Protein AF-A0A3B9PS08-F1 (afdb_monomer)

Mean predicted aligned error: 2.94 Å

Nearest PDB structures (foldseek):
  6gxn-assembly1_v  TM=4.533E-01  e=2.488E+00  Escherichia coli

Foldseek 3Di:
DLVLLLCLLVVLVVVQCVQPVHFDDADCPPPDPVSVVSLVVNVVLLCCLPVCLVPPLVVVLVVQCPDVVNVVCNVVSVVSNVSSPVSNVVSVVDDPSNVNHNVD

Structure (mmCIF, N/CA/C/O backbone):
data_AF-A0A3B9PS08-F1
#
_entry.id   AF-A0A3B9PS08-F1
#
loop_
_atom_site.group_PDB
_atom_site.id
_atom_site.type_symbol
_atom_site.label_atom_id
_atom_site.label_alt_id
_atom_site.label_comp_id
_atom_site.label_asym_id
_atom_site.label_entity_id
_atom_site.label_seq_id
_atom_site.pdbx_PDB_ins_code
_atom_site.Cartn_x
_atom_site.Cartn_y
_atom_site.Cartn_z
_atom_site.occupancy
_atom_site.B_iso_or_equiv
_atom_site.auth_seq_id
_atom_site.auth_comp_id
_atom_site.auth_asym_id
_atom_site.auth_atom_id
_atom_site.pdbx_PDB_model_num
ATOM 1 N N . PRO A 1 1 ? -9.361 0.442 1.596 1.00 89.62 1 PRO A N 1
ATOM 2 C CA . PRO A 1 1 ? -7.895 0.643 1.454 1.00 89.62 1 PRO A CA 1
ATOM 3 C C . PRO A 1 1 ? -7.248 -0.421 0.559 1.00 89.62 1 PRO A C 1
ATOM 5 O O . PRO A 1 1 ? -6.513 -0.057 -0.347 1.00 89.62 1 PRO A O 1
ATOM 8 N N . GLY A 1 2 ? -7.572 -1.705 0.754 1.00 94.31 2 GLY A N 1
ATOM 9 C CA . GLY A 1 2 ? -6.862 -2.791 0.081 1.00 94.31 2 GLY A CA 1
ATOM 10 C C . GLY A 1 2 ? -6.939 -2.776 -1.446 1.00 94.31 2 GLY A C 1
ATOM 11 O O . GLY A 1 2 ? -5.914 -2.936 -2.092 1.00 94.31 2 GLY A O 1
ATOM 12 N N . LEU A 1 3 ? -8.111 -2.500 -2.033 1.00 96.69 3 LEU A N 1
ATOM 13 C CA . LEU A 1 3 ? -8.234 -2.364 -3.493 1.00 96.69 3 LEU A CA 1
ATOM 14 C C . LEU A 1 3 ? -7.400 -1.203 -4.045 1.00 96.69 3 LEU A C 1
ATOM 16 O O . LEU A 1 3 ? -6.779 -1.353 -5.083 1.00 96.69 3 LEU A O 1
ATOM 20 N N . ILE A 1 4 ? -7.348 -0.067 -3.342 1.00 97.44 4 ILE A N 1
ATOM 21 C CA . ILE A 1 4 ? -6.535 1.086 -3.763 1.00 97.44 4 ILE A CA 1
ATOM 22 C C . ILE A 1 4 ? -5.050 0.710 -3.735 1.00 97.44 4 ILE A C 1
ATOM 24 O O . ILE A 1 4 ? -4.341 0.989 -4.695 1.00 97.44 4 ILE A O 1
ATOM 28 N N . ASN A 1 5 ? -4.603 0.038 -2.669 1.00 98.12 5 ASN A N 1
ATOM 29 C CA . ASN A 1 5 ? -3.229 -0.441 -2.536 1.00 98.12 5 ASN A CA 1
ATOM 30 C C . ASN A 1 5 ? -2.858 -1.421 -3.655 1.00 98.12 5 ASN A C 1
ATOM 32 O O . ASN A 1 5 ? -1.878 -1.205 -4.357 1.00 98.12 5 ASN A O 1
ATOM 36 N N . LEU A 1 6 ? -3.677 -2.454 -3.871 1.00 98.25 6 LEU A N 1
ATOM 37 C CA . LEU A 1 6 ? -3.418 -3.457 -4.902 1.00 98.25 6 LEU A CA 1
ATOM 38 C C . LEU A 1 6 ? -3.437 -2.859 -6.304 1.00 98.25 6 LEU A C 1
ATOM 40 O O . LEU A 1 6 ? -2.525 -3.120 -7.081 1.00 98.25 6 LEU A O 1
ATOM 44 N N . SER A 1 7 ? -4.445 -2.044 -6.619 1.00 98.00 7 SER A N 1
ATOM 45 C CA . SER A 1 7 ? -4.536 -1.400 -7.926 1.00 98.00 7 SER A CA 1
ATOM 46 C C . SER A 1 7 ? -3.318 -0.524 -8.184 1.00 98.00 7 SER A C 1
ATOM 48 O O . SER A 1 7 ? -2.728 -0.663 -9.245 1.00 98.00 7 SER A O 1
ATOM 50 N N . ALA A 1 8 ? -2.906 0.304 -7.217 1.00 97.62 8 ALA A N 1
ATOM 51 C CA . ALA A 1 8 ? -1.720 1.149 -7.349 1.00 97.62 8 ALA A CA 1
ATOM 52 C C . ALA A 1 8 ? -0.422 0.327 -7.471 1.00 97.62 8 ALA A C 1
ATOM 54 O O . ALA A 1 8 ? 0.437 0.644 -8.289 1.00 97.62 8 ALA A O 1
ATOM 55 N N . PHE A 1 9 ? -0.278 -0.745 -6.686 1.00 98.19 9 PHE A N 1
ATOM 56 C CA . PHE A 1 9 ? 0.915 -1.598 -6.690 1.00 98.19 9 PHE A CA 1
ATOM 57 C C . PHE A 1 9 ? 1.093 -2.324 -8.022 1.00 98.19 9 PHE A C 1
ATOM 59 O O . PHE A 1 9 ? 2.140 -2.242 -8.660 1.00 98.19 9 PHE A O 1
ATOM 66 N N . TYR A 1 10 ? 0.043 -3.010 -8.474 1.00 98.12 10 TYR A N 1
ATOM 67 C CA . TYR A 1 10 ? 0.090 -3.771 -9.717 1.00 98.12 10 TYR A CA 1
ATOM 68 C C . TYR A 1 10 ? 0.055 -2.864 -10.953 1.00 98.12 10 TYR A C 1
ATOM 70 O O . TYR A 1 10 ? 0.648 -3.221 -11.970 1.00 98.12 10 TYR A O 1
ATOM 78 N N . SER A 1 11 ? -0.557 -1.672 -10.881 1.00 98.06 11 SER A N 1
ATOM 79 C CA . SER A 1 11 ? -0.426 -0.682 -11.955 1.00 98.06 11 SER A CA 1
ATOM 80 C C . SER A 1 11 ? 0.995 -0.147 -12.068 1.00 98.06 11 SER A C 1
ATOM 82 O O . SER A 1 11 ? 1.450 0.076 -13.187 1.00 98.06 11 SER A O 1
ATOM 84 N N . LEU A 1 12 ? 1.708 0.041 -10.951 1.00 97.94 12 LEU A N 1
ATOM 85 C CA . LEU A 1 12 ? 3.117 0.429 -10.973 1.00 97.94 12 LEU A CA 1
ATOM 86 C C . LEU A 1 12 ? 3.980 -0.676 -11.586 1.00 97.94 12 LEU A C 1
ATOM 88 O O . LEU A 1 12 ? 4.760 -0.385 -12.488 1.00 97.94 12 LEU A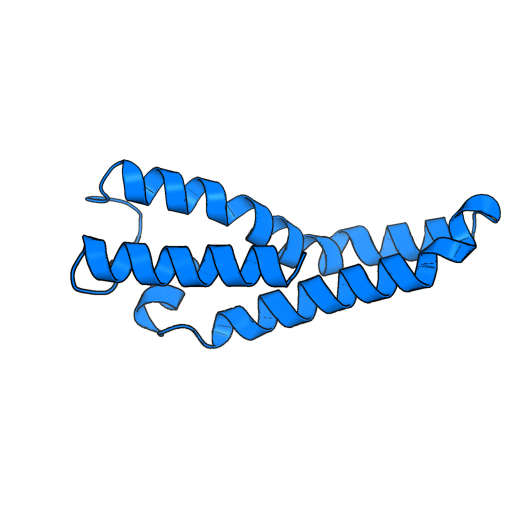 O 1
ATOM 92 N N . ALA A 1 13 ? 3.794 -1.930 -11.161 1.00 97.19 13 ALA A N 1
ATOM 93 C CA . ALA A 1 13 ? 4.506 -3.075 -11.732 1.00 97.19 13 ALA A CA 1
ATOM 94 C C . ALA A 1 13 ? 4.313 -3.159 -13.256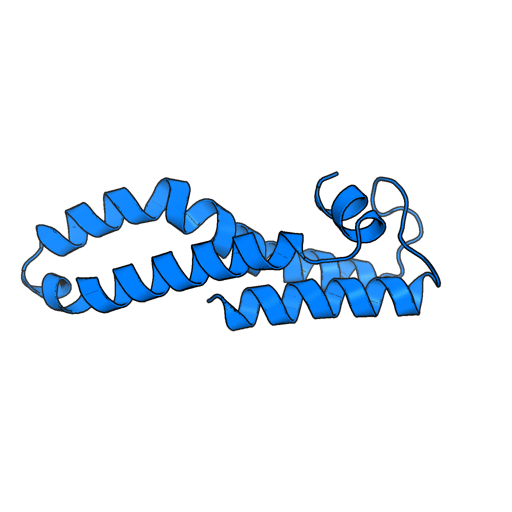 1.00 97.19 13 ALA A C 1
ATOM 96 O O . ALA A 1 13 ? 5.274 -3.320 -14.006 1.00 97.19 13 ALA A O 1
ATOM 97 N N . LEU A 1 14 ? 3.072 -2.983 -13.724 1.00 97.81 14 LEU A N 1
ATOM 98 C CA . LEU A 1 14 ? 2.763 -2.967 -15.150 1.00 97.81 14 LEU A CA 1
ATOM 99 C C . LEU A 1 14 ? 3.408 -1.774 -15.868 1.00 97.81 14 LEU A C 1
ATOM 101 O O . LEU A 1 14 ? 4.025 -1.954 -16.913 1.00 97.81 14 LEU A O 1
ATOM 105 N N . HIS A 1 15 ? 3.274 -0.564 -15.320 1.00 97.56 15 HIS A N 1
ATOM 106 C CA . HIS A 1 15 ? 3.854 0.646 -15.907 1.00 97.56 15 HIS A CA 1
ATOM 107 C C . HIS A 1 15 ? 5.373 0.517 -16.044 1.00 97.56 15 HIS A C 1
ATOM 109 O O . HIS A 1 15 ? 5.919 0.814 -17.099 1.00 97.56 15 HIS A O 1
ATOM 115 N N . MET A 1 16 ? 6.032 -0.004 -15.014 1.00 96.31 16 MET A N 1
ATOM 116 C CA . MET A 1 16 ? 7.466 -0.246 -14.988 1.00 96.31 16 MET A CA 1
ATOM 117 C C . MET A 1 16 ? 7.908 -1.239 -16.062 1.00 96.31 16 MET A C 1
ATOM 119 O O . MET A 1 16 ? 8.794 -0.919 -16.850 1.00 96.31 16 MET A O 1
ATOM 123 N N . TYR A 1 17 ? 7.248 -2.397 -16.146 1.00 95.75 17 TYR A N 1
ATOM 124 C CA . TYR A 1 17 ? 7.563 -3.408 -17.155 1.00 95.75 17 TYR A CA 1
ATOM 125 C C . TYR A 1 17 ? 7.399 -2.864 -18.581 1.00 95.75 17 TYR A C 1
ATOM 127 O O . TYR A 1 17 ? 8.245 -3.091 -19.441 1.00 95.75 17 TYR A O 1
ATOM 135 N N . LEU A 1 18 ? 6.337 -2.090 -18.830 1.00 96.31 18 LEU A N 1
ATOM 136 C CA . LEU A 1 18 ? 6.091 -1.475 -20.136 1.00 96.31 18 LEU A CA 1
ATOM 137 C C . LEU A 1 18 ? 7.077 -0.347 -20.465 1.00 96.31 18 LEU A C 1
ATOM 139 O O . LEU A 1 18 ? 7.396 -0.148 -21.635 1.00 96.31 18 LEU A O 1
ATOM 143 N N . SER A 1 19 ? 7.544 0.404 -19.465 1.00 95.25 19 SER A N 1
ATOM 144 C CA . SER A 1 19 ? 8.489 1.507 -19.664 1.00 95.25 19 SER A CA 1
ATOM 145 C C . SER A 1 19 ? 9.935 1.045 -19.830 1.00 95.25 19 SER A C 1
ATOM 147 O O . SER A 1 19 ? 10.678 1.679 -20.574 1.00 95.25 19 SER A O 1
ATOM 149 N N . LEU A 1 20 ? 10.342 -0.022 -19.140 1.00 94.00 20 LEU A N 1
ATOM 150 C CA . LEU A 1 20 ? 11.734 -0.480 -19.100 1.00 94.00 20 LEU A CA 1
ATOM 151 C C . LEU A 1 20 ? 11.985 -1.720 -19.9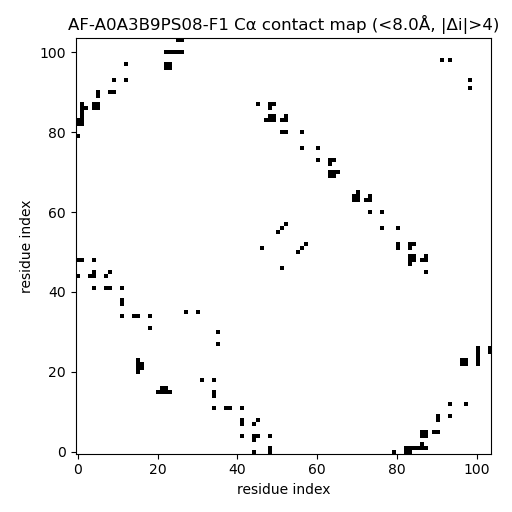71 1.00 94.00 20 LEU A C 1
ATOM 153 O O . LEU A 1 20 ? 13.128 -2.002 -20.318 1.00 94.00 20 LEU A O 1
ATOM 157 N N . GLY A 1 21 ? 10.933 -2.460 -20.334 1.00 93.81 21 GLY A N 1
ATOM 158 C CA . GLY A 1 21 ? 11.022 -3.720 -21.078 1.00 93.81 21 GLY A CA 1
ATOM 159 C C . GLY A 1 21 ? 11.437 -4.930 -20.230 1.00 93.81 21 GLY A C 1
ATOM 160 O O . GLY A 1 21 ? 11.337 -6.058 -20.708 1.00 93.81 21 GLY A O 1
ATOM 161 N N . ASP A 1 22 ? 11.867 -4.706 -18.987 1.00 92.75 22 ASP A N 1
ATOM 162 C CA . ASP A 1 22 ? 12.194 -5.723 -17.984 1.00 92.75 22 ASP A CA 1
ATOM 163 C C . ASP A 1 22 ? 12.059 -5.126 -16.564 1.00 92.75 22 ASP A C 1
ATOM 165 O O . ASP A 1 22 ? 11.663 -3.968 -16.396 1.00 92.75 22 ASP A O 1
ATOM 169 N N . TRP A 1 23 ? 12.365 -5.906 -15.528 1.00 93.56 23 TRP A N 1
ATOM 170 C CA . TRP A 1 23 ? 12.419 -5.430 -14.145 1.00 93.56 23 TRP A CA 1
ATOM 171 C C . TRP A 1 23 ? 13.686 -4.601 -13.885 1.00 93.56 23 TRP A C 1
ATOM 173 O O . TRP A 1 23 ? 14.764 -4.977 -14.350 1.00 93.56 23 TRP A O 1
ATOM 183 N N . PRO A 1 24 ? 13.592 -3.484 -13.143 1.00 90.94 24 PRO A N 1
ATOM 184 C CA . PRO A 1 24 ? 14.750 -2.641 -12.865 1.00 90.94 24 PRO A CA 1
ATOM 185 C C . PRO A 1 24 ? 15.742 -3.317 -11.909 1.00 90.94 24 PRO A C 1
ATOM 187 O O . PRO A 1 24 ? 15.404 -4.246 -11.173 1.00 90.94 24 PRO A O 1
ATOM 190 N N . GLY A 1 25 ? 16.975 -2.802 -11.908 1.00 90.00 25 GLY A N 1
ATOM 191 C CA . GLY A 1 25 ? 17.936 -3.034 -10.828 1.00 90.00 25 GLY A CA 1
ATOM 192 C C . GLY A 1 25 ? 17.600 -2.208 -9.581 1.00 90.00 25 GLY A C 1
ATOM 193 O O . GLY A 1 25 ? 16.477 -1.757 -9.425 1.00 90.00 25 GLY A O 1
ATOM 194 N N . ILE A 1 26 ? 18.588 -1.993 -8.715 1.00 90.06 26 ILE A N 1
ATOM 195 C CA . ILE A 1 26 ? 18.493 -1.182 -7.485 1.00 90.06 26 ILE A CA 1
ATOM 196 C C . ILE A 1 26 ? 18.309 0.312 -7.816 1.00 90.06 26 ILE A C 1
ATOM 198 O O . ILE A 1 26 ? 18.907 0.821 -8.767 1.00 90.06 26 ILE A O 1
ATOM 202 N N . GLY A 1 27 ? 17.521 1.021 -7.005 1.00 91.75 27 GLY A N 1
ATOM 203 C CA . GLY A 1 27 ? 17.294 2.463 -7.112 1.00 91.75 27 GLY A CA 1
ATOM 204 C C . GLY A 1 27 ? 16.352 2.905 -8.241 1.00 91.75 27 GLY A C 1
ATOM 205 O O . GLY A 1 27 ? 15.584 2.129 -8.800 1.00 91.75 27 GLY A O 1
ATOM 206 N N . THR A 1 28 ? 16.366 4.202 -8.565 1.00 93.81 28 THR A N 1
ATOM 207 C CA . THR A 1 28 ? 15.466 4.814 -9.571 1.00 93.81 28 THR A CA 1
ATOM 208 C C . THR A 1 28 ? 16.218 5.472 -10.730 1.00 93.81 28 THR A C 1
ATOM 210 O O . THR A 1 28 ? 15.665 6.316 -11.439 1.00 93.81 28 THR A O 1
ATOM 213 N N . GLU A 1 29 ? 17.498 5.142 -10.912 1.00 90.19 29 GLU A N 1
ATOM 214 C CA . GLU A 1 29 ? 18.306 5.682 -12.006 1.00 90.19 29 GLU A CA 1
ATOM 215 C C . GLU A 1 29 ? 17.763 5.219 -13.367 1.00 90.19 29 GLU A C 1
ATOM 217 O O . GLU A 1 29 ? 17.457 4.047 -13.575 1.00 90.19 29 GLU A O 1
ATOM 222 N N . GLY A 1 30 ? 17.618 6.158 -14.307 1.00 88.00 30 GLY A N 1
ATOM 223 C CA . GLY A 1 30 ? 17.090 5.876 -15.646 1.00 88.00 30 GLY A CA 1
ATOM 224 C C . GLY A 1 30 ? 15.564 5.766 -15.732 1.00 88.00 30 GLY A C 1
ATOM 225 O O . GLY A 1 30 ? 15.044 5.527 -16.822 1.00 88.00 30 GLY A O 1
ATOM 226 N N . PHE A 1 31 ? 14.829 5.971 -14.632 1.00 94.75 31 PHE A N 1
ATOM 227 C CA . PHE A 1 31 ? 13.368 6.002 -14.684 1.00 94.75 31 PHE A CA 1
ATOM 228 C C . PHE A 1 31 ? 12.889 7.235 -15.456 1.00 94.75 31 PHE A C 1
ATOM 230 O O . PHE A 1 31 ? 13.316 8.349 -15.151 1.00 94.75 31 PHE A O 1
ATOM 237 N N . PRO A 1 32 ? 11.953 7.075 -16.406 1.00 95.19 32 PRO A N 1
ATOM 238 C CA . PRO A 1 32 ? 11.230 8.211 -16.957 1.00 95.19 32 PRO A CA 1
ATOM 239 C C . PRO A 1 32 ? 10.477 8.965 -15.853 1.00 95.19 32 PRO A C 1
ATOM 241 O O . PRO A 1 32 ? 9.936 8.342 -14.935 1.00 95.19 32 PRO A O 1
ATOM 244 N N . ASP A 1 33 ? 10.353 10.287 -15.978 1.00 96.19 33 ASP A N 1
ATOM 245 C CA . ASP A 1 33 ? 9.686 11.132 -14.974 1.00 96.19 33 ASP A CA 1
ATOM 246 C C . ASP A 1 33 ? 8.273 10.637 -14.620 1.00 96.19 33 ASP A C 1
ATOM 248 O O . ASP A 1 33 ? 7.874 10.624 -13.455 1.00 96.19 33 ASP A O 1
ATOM 252 N N . SER A 1 34 ? 7.510 10.164 -15.613 1.00 96.06 34 SER A N 1
ATOM 253 C CA . SER A 1 34 ? 6.168 9.611 -15.397 1.00 96.06 34 SER A CA 1
ATOM 254 C C . SER A 1 34 ? 6.176 8.356 -14.523 1.00 96.06 34 SER A C 1
ATOM 256 O O . SER A 1 34 ? 5.264 8.158 -13.717 1.00 96.06 34 SER A O 1
ATOM 258 N N . LEU A 1 35 ? 7.189 7.500 -14.675 1.00 96.25 35 LEU A N 1
ATOM 259 C CA . LEU A 1 35 ? 7.357 6.296 -13.869 1.00 96.25 35 LEU A CA 1
ATOM 260 C C . LEU A 1 35 ? 7.742 6.663 -12.437 1.00 96.25 35 LEU A C 1
ATOM 262 O O . LEU A 1 35 ? 7.164 6.118 -11.499 1.00 96.25 35 LEU A O 1
ATOM 266 N N . TYR A 1 36 ? 8.637 7.640 -12.273 1.00 96.19 36 TYR A N 1
ATOM 267 C CA . TYR A 1 36 ? 9.028 8.146 -10.961 1.00 96.19 36 TYR A CA 1
ATOM 268 C C . TYR A 1 36 ? 7.842 8.757 -10.198 1.00 96.19 36 TYR A C 1
ATOM 270 O O . TYR A 1 36 ? 7.634 8.462 -9.021 1.00 96.19 36 TYR A O 1
ATOM 278 N N . VAL A 1 37 ? 6.997 9.543 -10.874 1.00 97.25 37 VAL A N 1
ATOM 279 C CA . VAL A 1 37 ? 5.771 10.093 -10.273 1.00 97.25 37 VAL A CA 1
ATOM 280 C C . VAL A 1 37 ? 4.795 8.982 -9.877 1.00 97.25 37 VAL A C 1
ATOM 282 O O . VAL A 1 37 ? 4.239 9.025 -8.781 1.00 97.25 37 VAL A O 1
ATOM 285 N N . HIS A 1 38 ? 4.591 7.970 -10.726 1.00 97.19 38 HIS A N 1
ATOM 286 C CA . HIS A 1 38 ? 3.722 6.836 -10.389 1.00 97.19 38 HIS A CA 1
ATOM 287 C C . HIS A 1 38 ? 4.260 6.073 -9.169 1.00 97.19 38 HIS A C 1
ATOM 289 O O . HIS A 1 38 ? 3.488 5.778 -8.258 1.00 97.19 38 HIS A O 1
ATOM 295 N N . TYR A 1 39 ? 5.571 5.825 -9.107 1.00 95.88 39 TYR A N 1
ATOM 296 C CA . TYR A 1 39 ? 6.218 5.237 -7.936 1.00 95.88 39 TYR A CA 1
ATOM 297 C C . TYR A 1 39 ? 5.916 6.046 -6.669 1.00 95.88 39 TYR A C 1
ATOM 299 O O . TYR A 1 39 ? 5.325 5.505 -5.737 1.00 95.88 39 TYR A O 1
ATOM 307 N N . ALA A 1 40 ? 6.198 7.352 -6.676 1.00 95.56 40 ALA A N 1
ATOM 308 C CA . ALA A 1 40 ? 5.965 8.223 -5.525 1.00 95.56 40 ALA A CA 1
ATOM 309 C C . ALA A 1 40 ? 4.493 8.238 -5.065 1.00 95.56 40 ALA A C 1
ATOM 311 O O . ALA A 1 40 ? 4.206 8.255 -3.867 1.00 95.56 40 ALA A O 1
ATOM 312 N N . LEU A 1 41 ? 3.542 8.208 -6.004 1.00 95.62 41 LEU A N 1
ATOM 313 C CA . LEU A 1 41 ? 2.111 8.149 -5.689 1.00 95.62 41 LEU A CA 1
ATOM 314 C C . LEU A 1 41 ? 1.700 6.804 -5.080 1.00 95.62 41 LEU A C 1
ATOM 316 O O . LEU A 1 41 ? 0.855 6.772 -4.185 1.00 95.62 41 LEU A O 1
ATOM 320 N N . MET A 1 42 ? 2.288 5.707 -5.556 1.00 95.94 42 MET A N 1
ATOM 321 C CA . MET A 1 42 ? 2.018 4.349 -5.088 1.00 95.94 42 MET A CA 1
ATOM 322 C C . MET A 1 42 ? 2.562 4.104 -3.670 1.00 95.94 42 MET A C 1
ATOM 324 O O . MET A 1 42 ? 1.936 3.383 -2.889 1.00 95.94 42 MET A O 1
ATOM 328 N N . THR A 1 43 ? 3.656 4.766 -3.279 1.00 94.75 43 THR A N 1
ATOM 329 C CA . THR A 1 43 ? 4.262 4.612 -1.947 1.00 94.75 43 THR A CA 1
ATOM 330 C C . THR A 1 43 ? 3.281 4.930 -0.812 1.00 94.75 43 THR A C 1
ATOM 332 O O . THR A 1 43 ? 3.260 4.231 0.201 1.00 94.75 43 THR A O 1
ATOM 335 N N . TYR A 1 44 ? 2.413 5.938 -0.968 1.00 94.81 44 TYR A N 1
ATOM 336 C CA . TYR A 1 44 ? 1.450 6.332 0.070 1.00 94.81 44 TYR A CA 1
ATOM 337 C C . TYR A 1 44 ? 0.433 5.236 0.441 1.00 94.81 44 TYR A C 1
ATOM 339 O O . TYR A 1 44 ? 0.346 4.884 1.623 1.00 94.81 44 TYR A O 1
ATOM 347 N N . PRO A 1 45 ? -0.365 4.680 -0.497 1.00 96.38 45 PRO A N 1
ATOM 348 C CA . PRO A 1 45 ? -1.321 3.629 -0.165 1.00 96.38 45 PRO A CA 1
ATOM 349 C C . PRO A 1 45 ? -0.645 2.352 0.348 1.00 96.38 45 PRO A C 1
ATOM 351 O O . PRO A 1 45 ? -1.225 1.698 1.225 1.00 96.38 45 PRO A O 1
ATOM 354 N N . PHE A 1 46 ? 0.568 2.028 -0.118 1.00 96.62 46 PHE A N 1
ATOM 355 C CA . PHE A 1 46 ? 1.343 0.917 0.437 1.00 96.62 46 PHE A CA 1
ATOM 356 C C . PHE A 1 46 ? 1.726 1.170 1.886 1.00 96.62 46 PHE A 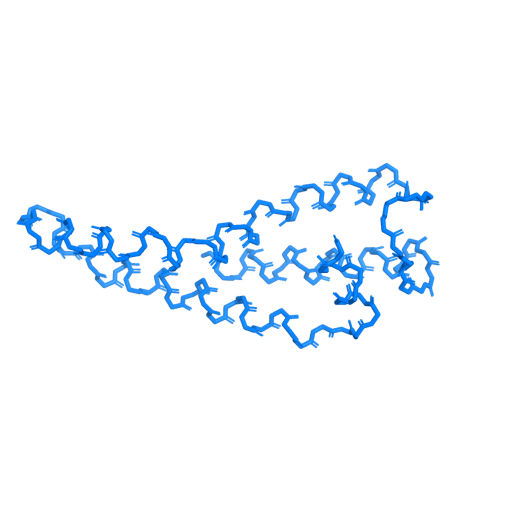C 1
ATOM 358 O O . PHE A 1 46 ? 1.404 0.367 2.756 1.00 96.62 46 PHE A O 1
ATOM 365 N N . PHE A 1 47 ? 2.345 2.320 2.158 1.00 95.81 47 PHE A N 1
ATOM 366 C CA . PHE A 1 47 ? 2.792 2.696 3.492 1.00 95.81 47 PHE A CA 1
ATOM 367 C C . PHE A 1 47 ? 1.633 2.676 4.492 1.00 95.81 47 PHE A C 1
ATOM 369 O O . PHE A 1 47 ? 1.745 2.089 5.566 1.00 95.81 47 PHE A O 1
ATOM 376 N N . ILE A 1 48 ? 0.481 3.242 4.119 1.00 95.38 48 ILE A N 1
ATOM 377 C CA . ILE A 1 48 ? -0.727 3.190 4.948 1.00 95.38 48 ILE A CA 1
ATOM 378 C C . ILE A 1 48 ? -1.139 1.736 5.195 1.00 95.38 48 ILE A C 1
ATOM 380 O O . ILE A 1 48 ? -1.379 1.361 6.338 1.00 95.38 48 ILE A O 1
ATOM 384 N N . SER A 1 49 ? -1.205 0.904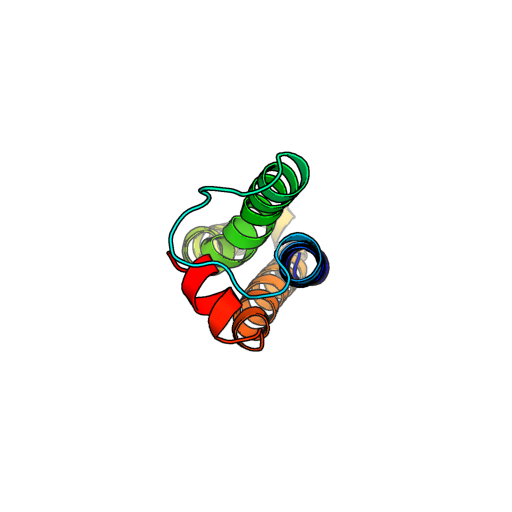 4.155 1.00 96.94 49 SER A N 1
ATOM 385 C CA . SER A 1 49 ? -1.651 -0.491 4.284 1.00 96.94 49 SER A CA 1
ATOM 386 C C . SER A 1 49 ? -0.671 -1.367 5.075 1.00 96.94 49 SER A C 1
ATOM 388 O O . SER A 1 49 ? -1.098 -2.311 5.738 1.00 96.94 49 SER A O 1
ATOM 390 N N . PHE A 1 50 ? 0.621 -1.041 5.051 1.00 96.62 50 PHE A N 1
ATOM 391 C CA . PHE A 1 50 ? 1.671 -1.751 5.776 1.00 96.62 50 PHE A CA 1
ATOM 392 C C . PHE A 1 50 ? 1.755 -1.319 7.248 1.00 96.62 50 PHE A C 1
ATOM 394 O O . 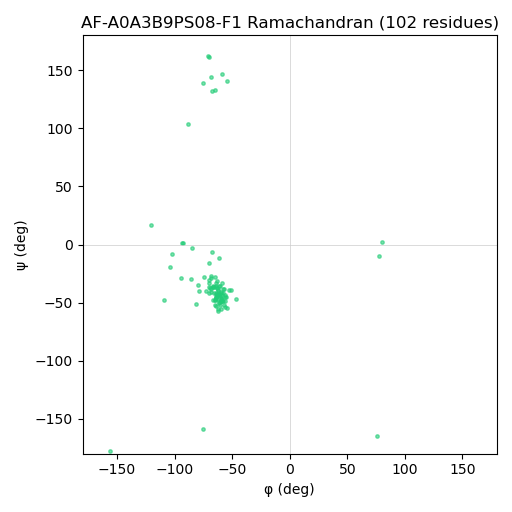PHE A 1 50 ? 1.701 -2.156 8.145 1.00 96.62 50 PHE A O 1
ATOM 401 N N . PHE A 1 51 ? 1.831 -0.013 7.524 1.00 96.75 51 PHE A N 1
ATOM 402 C CA . PHE A 1 51 ? 2.079 0.500 8.876 1.00 96.75 51 PHE A CA 1
ATOM 403 C C . PHE A 1 51 ? 0.821 0.655 9.730 1.00 96.75 51 PHE A C 1
ATOM 405 O O . PHE A 1 51 ? 0.897 0.515 10.953 1.00 96.75 51 PHE A O 1
ATOM 412 N N . PHE A 1 52 ? -0.346 0.921 9.130 1.00 96.44 52 PHE A N 1
ATOM 413 C CA . PHE A 1 52 ? -1.583 1.094 9.896 1.00 96.44 52 PHE A CA 1
ATOM 414 C C . PHE A 1 52 ? -1.909 -0.120 10.787 1.00 96.44 52 PHE A C 1
ATOM 416 O O . PHE A 1 52 ? -2.147 0.092 11.979 1.00 96.44 52 PHE A O 1
ATOM 423 N N . PRO A 1 53 ? -1.876 -1.377 10.291 1.00 95.62 53 PRO A N 1
ATOM 424 C CA . PRO A 1 53 ? -2.132 -2.553 11.125 1.00 95.62 53 PRO A CA 1
ATOM 425 C C . PRO A 1 53 ? -1.10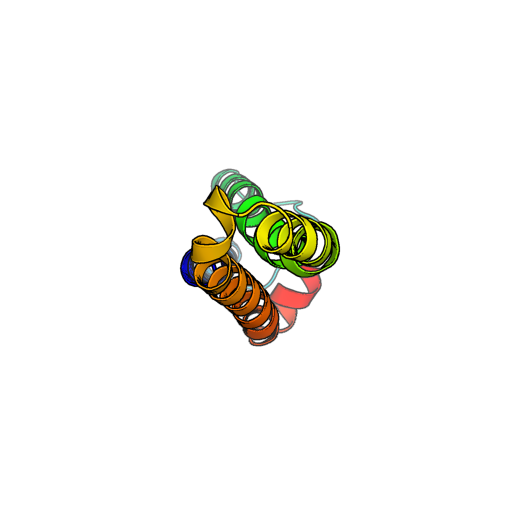0 -2.758 12.240 1.00 95.62 53 PRO A C 1
ATOM 427 O O . PRO A 1 53 ? -1.457 -3.240 13.310 1.00 95.62 53 PRO A O 1
ATOM 430 N N . LEU A 1 54 ? 0.162 -2.390 11.996 1.00 95.00 54 LEU A N 1
ATOM 431 C CA . LEU A 1 54 ? 1.273 -2.637 12.919 1.00 95.00 54 LEU A CA 1
ATOM 432 C C . LEU A 1 54 ? 1.315 -1.633 14.074 1.00 95.00 54 LEU A C 1
ATOM 434 O O . LEU A 1 54 ? 1.602 -2.009 15.207 1.00 95.00 54 LEU A O 1
ATOM 438 N N . ILE A 1 55 ? 1.041 -0.359 13.788 1.00 96.00 55 ILE A N 1
ATOM 439 C CA . ILE A 1 55 ? 1.261 0.735 14.742 1.00 96.00 55 ILE A CA 1
ATOM 440 C C . ILE A 1 55 ? -0.061 1.303 15.254 1.00 96.00 55 ILE A C 1
ATOM 442 O O . ILE A 1 55 ? -0.231 1.497 16.455 1.00 96.00 55 ILE A O 1
ATOM 446 N N . LEU A 1 56 ? -1.003 1.597 14.354 1.00 95.19 56 LEU A N 1
ATOM 447 C CA . LEU A 1 56 ? -2.186 2.397 14.686 1.00 95.19 56 LEU A CA 1
ATOM 448 C C . LEU A 1 56 ? -3.407 1.558 15.054 1.00 95.19 56 LEU A C 1
ATOM 450 O O . LEU A 1 56 ? -4.235 2.012 15.843 1.00 95.19 56 LEU A O 1
ATOM 454 N N . PHE A 1 57 ? -3.527 0.341 14.523 1.00 96.00 57 PHE A N 1
ATOM 455 C CA . PHE A 1 57 ? -4.714 -0.487 14.724 1.00 96.00 57 PHE A CA 1
ATOM 456 C C . PHE A 1 57 ? -4.983 -0.788 16.203 1.00 96.00 57 PHE A C 1
ATOM 458 O O . PHE A 1 57 ? -6.095 -0.561 16.669 1.00 96.00 57 PHE A O 1
ATOM 465 N N . GLY A 1 58 ? -3.973 -1.231 16.958 1.00 96.38 58 GLY A N 1
ATOM 466 C CA . GLY A 1 58 ? -4.110 -1.541 18.387 1.00 96.38 58 GLY A CA 1
ATOM 467 C C . GLY A 1 58 ? -4.560 -0.340 19.235 1.00 96.38 58 GLY A C 1
ATOM 468 O O . GLY A 1 58 ? -5.595 -0.429 19.902 1.00 96.38 58 GLY A O 1
ATOM 469 N N . PRO A 1 59 ? -3.847 0.804 19.187 1.00 97.25 59 PRO A N 1
ATOM 470 C CA . PRO A 1 59 ? -4.258 2.020 19.887 1.00 97.25 59 PRO A CA 1
ATOM 471 C C . PRO A 1 59 ? -5.666 2.495 19.510 1.00 97.25 59 PRO A C 1
ATOM 473 O O . PRO A 1 59 ? -6.458 2.827 20.393 1.00 97.25 59 PRO A O 1
ATOM 476 N N . LEU A 1 60 ? -6.012 2.483 18.216 1.00 97.06 60 LEU A N 1
ATOM 477 C CA . LEU A 1 60 ? -7.347 2.872 17.755 1.00 97.06 60 LEU A CA 1
ATOM 478 C C . LEU A 1 60 ? -8.425 1.899 18.229 1.00 97.06 60 LEU A C 1
ATOM 480 O O . LEU A 1 60 ? -9.512 2.337 18.597 1.00 97.06 60 LEU A O 1
ATOM 484 N N . TRP A 1 61 ? -8.128 0.601 18.278 1.00 97.00 61 TRP A N 1
ATOM 485 C CA . TRP A 1 61 ? -9.054 -0.406 18.784 1.00 97.00 61 TRP A CA 1
ATOM 486 C C . TRP A 1 61 ? -9.408 -0.151 20.248 1.00 97.00 61 TRP A C 1
ATOM 488 O O . TRP A 1 61 ? -10.586 -0.093 20.604 1.00 97.00 61 TRP A O 1
ATOM 498 N N . ILE A 1 62 ? -8.391 0.070 21.089 1.00 97.44 62 ILE A N 1
ATOM 499 C CA . ILE A 1 62 ? -8.567 0.396 22.510 1.00 97.44 62 ILE A CA 1
ATOM 500 C C . ILE A 1 62 ? -9.382 1.684 22.654 1.00 97.44 62 ILE A C 1
ATOM 502 O O . ILE A 1 62 ? -10.370 1.714 23.389 1.00 97.44 62 ILE A O 1
ATOM 506 N N . LEU A 1 63 ? -9.019 2.732 21.913 1.00 97.44 63 LEU A N 1
ATOM 507 C CA . LEU A 1 63 ? -9.715 4.016 21.940 1.00 97.44 63 LEU A CA 1
ATOM 508 C C . LEU A 1 63 ? -11.201 3.871 21.571 1.00 97.44 63 LEU A C 1
ATOM 510 O O . LEU A 1 63 ? -12.073 4.365 22.290 1.00 97.44 63 LEU A O 1
ATOM 514 N N . PHE A 1 64 ? -11.498 3.163 20.478 1.00 97.12 64 PHE A N 1
ATOM 515 C CA . PHE A 1 64 ? -12.863 2.963 19.989 1.00 97.12 64 PHE A CA 1
ATOM 516 C C . PHE A 1 64 ? -13.688 2.109 20.949 1.00 97.12 64 PHE A C 1
ATOM 518 O O . PHE A 1 64 ? -14.875 2.363 21.155 1.00 97.12 64 PHE A O 1
ATOM 525 N N . TYR A 1 65 ? -13.060 1.121 21.582 1.00 96.38 65 TYR A N 1
ATOM 526 C CA . TYR A 1 65 ? -13.706 0.296 22.589 1.00 96.38 65 TYR A CA 1
ATOM 527 C C . TYR A 1 65 ? -14.088 1.101 23.842 1.00 96.38 65 T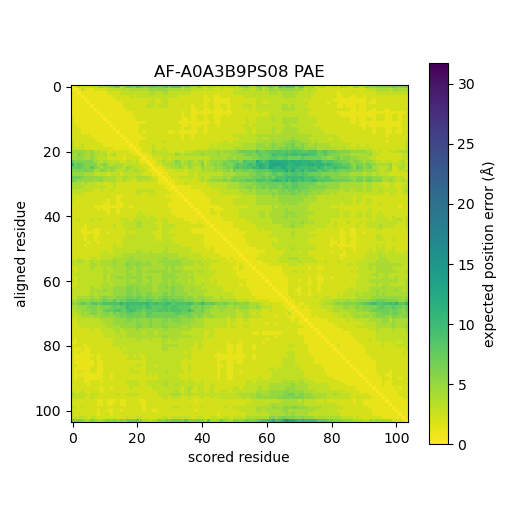YR A C 1
ATOM 529 O O . TYR A 1 65 ? -15.198 0.944 24.366 1.00 96.38 65 TYR A O 1
ATOM 537 N N . LEU A 1 66 ? -13.209 1.995 24.307 1.00 97.62 66 LEU A N 1
ATOM 538 C CA . LEU A 1 66 ? -13.422 2.800 25.514 1.00 97.62 66 LEU A CA 1
ATOM 539 C C . LEU A 1 66 ? -14.463 3.914 25.318 1.00 97.62 66 LEU A C 1
ATOM 541 O O . LEU A 1 66 ? -15.292 4.148 26.201 1.00 97.62 66 LEU A O 1
ATOM 545 N N . ILE A 1 67 ? -14.467 4.583 24.164 1.00 96.75 67 ILE A N 1
ATOM 546 C CA . ILE A 1 67 ? -15.331 5.741 23.907 1.00 96.75 67 ILE A CA 1
ATOM 547 C C . ILE A 1 67 ? -16.685 5.281 23.336 1.00 96.75 67 ILE A C 1
ATOM 549 O O . ILE A 1 67 ? -16.815 4.965 22.153 1.00 96.75 67 ILE A O 1
ATOM 553 N N . ARG A 1 68 ? -17.733 5.286 24.178 1.00 94.38 68 ARG A N 1
ATOM 554 C CA . ARG A 1 68 ? -19.099 4.834 23.818 1.00 94.38 68 ARG A CA 1
ATOM 555 C C . ARG A 1 68 ? -19.625 5.384 22.476 1.00 94.38 68 ARG A C 1
ATOM 557 O O . ARG A 1 68 ? -20.125 4.566 21.707 1.00 94.38 68 ARG A O 1
ATOM 564 N N . PRO A 1 69 ? -19.517 6.693 22.158 1.00 96.25 69 PRO A N 1
ATOM 565 C CA . PRO A 1 69 ? -20.009 7.235 20.886 1.00 96.25 69 PRO A CA 1
ATOM 566 C C . PRO A 1 69 ? -19.399 6.615 19.622 1.00 96.25 69 PRO A C 1
ATOM 568 O O . PRO A 1 69 ? -20.081 6.514 18.606 1.00 96.25 69 PRO A O 1
ATOM 571 N N . ILE A 1 70 ? -18.129 6.203 19.668 1.00 96.25 70 ILE A N 1
ATOM 572 C CA . ILE A 1 70 ? -17.405 5.687 18.494 1.00 96.25 70 ILE A CA 1
ATOM 573 C C . ILE A 1 70 ? -17.296 4.158 18.484 1.00 96.25 70 ILE A C 1
ATOM 575 O O . ILE A 1 70 ? -16.923 3.577 17.469 1.00 96.25 70 ILE A O 1
ATOM 579 N N . ARG A 1 71 ? -17.695 3.484 19.567 1.00 94.81 71 ARG A N 1
ATOM 580 C CA . ARG A 1 71 ? -17.729 2.019 19.655 1.00 94.81 71 ARG A CA 1
ATOM 581 C C . ARG A 1 71 ? -18.462 1.328 18.491 1.00 94.81 71 ARG A C 1
ATOM 583 O O . ARG A 1 71 ? -17.944 0.315 18.025 1.00 94.81 71 ARG A O 1
ATOM 590 N N . PRO A 1 72 ? -19.589 1.845 17.953 1.00 96.69 72 PRO A N 1
ATOM 591 C CA . PRO A 1 72 ? -20.249 1.233 16.792 1.00 96.69 72 PRO A CA 1
ATOM 592 C C . PRO A 1 72 ? -19.390 1.182 15.516 1.00 96.69 72 PRO A C 1
ATOM 594 O O . PRO A 1 72 ? -19.762 0.530 14.546 1.00 96.69 72 PRO A O 1
ATOM 597 N N . TRP A 1 73 ? -18.248 1.875 15.485 1.00 97.19 73 TRP A N 1
ATOM 598 C CA . TRP A 1 73 ? -17.332 1.903 14.346 1.00 97.19 73 TRP A CA 1
ATOM 599 C C . TRP A 1 73 ? -16.220 0.846 14.438 1.00 97.19 73 TRP A C 1
ATOM 601 O O . TRP A 1 73 ? -15.395 0.771 13.528 1.00 97.19 73 TRP A O 1
ATOM 611 N N . LEU A 1 74 ? -16.199 0.014 15.489 1.00 96.38 74 LEU A N 1
ATOM 612 C CA . LEU A 1 74 ? -15.205 -1.054 15.661 1.00 96.38 74 LEU A CA 1
ATOM 613 C C . LEU A 1 74 ? -15.196 -2.053 14.500 1.00 96.38 74 LEU A C 1
ATOM 615 O O . LEU A 1 74 ? -14.123 -2.396 14.015 1.00 96.38 74 LEU A O 1
ATOM 619 N N . ASP A 1 75 ? -16.360 -2.453 13.986 1.00 96.62 75 ASP A N 1
ATOM 620 C CA . ASP A 1 75 ? -16.427 -3.393 12.856 1.00 96.62 75 ASP A CA 1
ATOM 621 C C . ASP A 1 75 ? -15.810 -2.798 11.585 1.00 96.62 75 ASP A C 1
ATOM 623 O O . ASP A 1 75 ? -15.121 -3.481 10.830 1.00 96.62 75 ASP A O 1
ATOM 627 N N . LYS A 1 76 ? -15.985 -1.486 11.379 1.00 96.81 76 LYS A N 1
ATOM 628 C CA . LYS A 1 76 ? -15.371 -0.758 10.259 1.00 96.81 76 LYS A CA 1
ATOM 629 C C . LYS A 1 76 ? -13.859 -0.633 10.442 1.00 96.81 76 LYS A C 1
ATOM 631 O O . LYS A 1 76 ? -13.108 -0.713 9.467 1.00 96.81 76 LYS A O 1
ATOM 636 N N . LEU A 1 77 ? -13.400 -0.452 11.682 1.00 96.81 77 LEU A N 1
ATOM 637 C CA . LEU A 1 77 ? -11.978 -0.465 12.016 1.00 96.81 77 LEU A CA 1
ATOM 638 C C . LEU A 1 77 ? -11.375 -1.852 11.745 1.00 96.81 77 LEU A C 1
ATOM 640 O O . LEU A 1 77 ? -10.353 -1.934 11.065 1.00 96.81 77 LEU A O 1
ATOM 644 N N . ALA A 1 78 ? -12.044 -2.929 12.177 1.00 96.88 78 ALA A N 1
ATOM 645 C CA . ALA A 1 78 ? -11.660 -4.315 11.897 1.00 96.88 78 ALA A CA 1
ATOM 646 C C . ALA A 1 78 ? -11.560 -4.571 10.391 1.00 96.88 78 ALA A C 1
ATOM 648 O O . ALA A 1 78 ? -10.511 -4.993 9.908 1.00 96.88 78 ALA A O 1
ATOM 649 N N . SER A 1 79 ? -12.615 -4.259 9.630 1.00 97.12 79 SER A N 1
ATOM 650 C CA . SER A 1 79 ? -12.632 -4.473 8.180 1.00 97.12 79 SER A CA 1
ATOM 651 C C . SER A 1 79 ? -11.533 -3.684 7.470 1.00 97.12 79 SER A C 1
ATOM 653 O O . SER A 1 79 ? -10.939 -4.169 6.510 1.00 97.12 79 SER A O 1
ATOM 655 N N . THR A 1 80 ? -11.230 -2.474 7.951 1.00 96.56 80 THR A N 1
ATOM 656 C CA . THR A 1 80 ? -10.137 -1.646 7.425 1.00 96.56 80 THR A CA 1
ATOM 657 C C . THR A 1 80 ? -8.783 -2.294 7.703 1.00 96.56 80 THR A C 1
ATOM 659 O O . THR A 1 80 ? -7.994 -2.439 6.773 1.00 96.56 80 THR A O 1
ATOM 662 N N . GLY A 1 81 ? -8.540 -2.746 8.938 1.00 97.44 81 GLY A N 1
ATOM 663 C CA . GLY A 1 81 ? -7.316 -3.455 9.317 1.00 97.44 81 GLY A CA 1
ATOM 664 C C . GLY A 1 81 ? -7.108 -4.735 8.507 1.00 97.44 81 GLY A C 1
ATOM 665 O O . GLY A 1 81 ? -6.047 -4.914 7.913 1.00 97.44 81 GLY A O 1
ATOM 666 N N . VAL A 1 82 ? -8.144 -5.572 8.391 1.00 97.88 82 VAL A N 1
ATOM 667 C CA . VAL A 1 82 ? -8.116 -6.796 7.571 1.00 97.88 82 VAL A CA 1
ATOM 668 C C . VAL A 1 82 ? -7.838 -6.465 6.106 1.00 97.88 82 VAL A C 1
ATOM 670 O O . VAL A 1 82 ? -6.977 -7.087 5.493 1.00 97.88 82 VAL A O 1
ATOM 673 N N . SER A 1 83 ? -8.515 -5.460 5.544 1.00 98.06 83 SER A N 1
ATOM 674 C CA . SER A 1 83 ? -8.300 -5.035 4.157 1.00 98.06 83 SER A CA 1
ATOM 675 C C . SER A 1 83 ? -6.857 -4.584 3.906 1.00 98.06 83 SER A C 1
ATOM 677 O O . SER A 1 83 ? -6.295 -4.940 2.872 1.00 98.06 83 SER A O 1
ATOM 679 N N . CYS A 1 84 ? -6.252 -3.849 4.845 1.00 98.00 84 CYS A N 1
ATOM 680 C CA . CYS A 1 84 ? -4.845 -3.457 4.784 1.00 98.00 84 CYS A CA 1
ATOM 681 C C . CYS A 1 84 ? -3.926 -4.687 4.805 1.00 98.00 84 CYS A C 1
ATOM 683 O O . CYS A 1 84 ? -3.179 -4.884 3.850 1.00 98.00 84 CYS A O 1
ATOM 685 N N . VAL A 1 85 ? -4.049 -5.556 5.818 1.00 98.00 85 VAL A N 1
ATOM 686 C CA . VAL A 1 85 ? -3.214 -6.764 5.965 1.00 98.00 85 VAL A CA 1
ATOM 687 C C . VAL A 1 85 ? -3.311 -7.663 4.736 1.00 98.00 85 VAL A C 1
ATOM 689 O O . VAL A 1 85 ? -2.291 -8.007 4.148 1.00 98.00 85 VAL A O 1
ATOM 692 N N . VAL A 1 86 ? -4.528 -8.006 4.305 1.00 98.44 86 VAL A N 1
ATOM 693 C CA . VAL A 1 86 ? -4.740 -8.878 3.141 1.00 98.44 86 VAL A CA 1
ATOM 694 C C . VAL A 1 86 ? -4.139 -8.259 1.882 1.00 98.44 86 VAL A C 1
ATOM 696 O O . VAL A 1 86 ? -3.457 -8.954 1.140 1.00 98.44 86 VAL A O 1
ATOM 699 N N . SER A 1 87 ? -4.335 -6.957 1.648 1.00 98.12 87 SER A N 1
ATOM 700 C CA . SER A 1 87 ? -3.750 -6.304 0.472 1.00 98.12 87 SER A CA 1
ATOM 701 C C . SER A 1 87 ? -2.225 -6.327 0.480 1.00 98.12 87 SER A C 1
ATOM 703 O O . SER A 1 87 ? -1.633 -6.650 -0.539 1.00 98.12 87 SER A O 1
ATOM 705 N N . THR A 1 88 ? -1.599 -6.063 1.628 1.00 97.06 88 THR A N 1
ATOM 706 C CA . THR A 1 88 ? -0.143 -6.109 1.798 1.00 97.06 88 THR A CA 1
ATOM 707 C C . THR A 1 88 ? 0.400 -7.524 1.613 1.00 97.06 88 THR A C 1
ATOM 709 O O . THR A 1 88 ? 1.461 -7.707 1.039 1.00 97.06 88 THR A O 1
ATOM 712 N N . LEU A 1 89 ? -0.321 -8.558 2.048 1.00 97.94 89 LEU A N 1
ATOM 713 C CA . LEU A 1 89 ? 0.096 -9.939 1.792 1.00 97.94 89 LEU A CA 1
ATOM 714 C C . LEU A 1 89 ? -0.014 -10.301 0.306 1.00 97.94 89 LEU A C 1
ATOM 716 O O . LEU A 1 89 ? 0.856 -10.975 -0.236 1.00 97.94 89 LEU A O 1
ATOM 720 N N . LEU A 1 90 ? -1.057 -9.824 -0.372 1.00 98.31 90 LEU A N 1
ATOM 721 C CA . LEU A 1 90 ? -1.264 -10.078 -1.796 1.00 98.31 90 LEU A CA 1
ATOM 722 C C . LEU A 1 90 ? -0.252 -9.356 -2.701 1.00 98.31 90 LEU A C 1
ATOM 724 O O . LEU A 1 90 ? -0.120 -9.751 -3.859 1.00 98.31 90 LEU A O 1
ATOM 728 N N . THR A 1 91 ? 0.486 -8.347 -2.219 1.00 97.75 91 THR A N 1
ATOM 729 C CA . THR A 1 91 ? 1.579 -7.744 -3.005 1.00 97.75 91 THR A CA 1
ATOM 730 C C . THR A 1 91 ? 2.752 -8.709 -3.191 1.00 97.75 91 THR A C 1
ATOM 732 O O . THR A 1 91 ? 3.411 -8.651 -4.222 1.00 97.75 91 THR A O 1
ATOM 735 N N . TYR A 1 92 ? 2.966 -9.666 -2.278 1.00 96.94 92 TYR A N 1
ATOM 736 C CA . TYR A 1 92 ? 4.016 -10.691 -2.403 1.00 96.94 92 TYR A CA 1
ATOM 737 C C . TYR A 1 92 ? 3.790 -11.693 -3.549 1.00 96.94 92 TYR A C 1
ATOM 739 O O . TYR A 1 92 ? 4.662 -12.515 -3.816 1.00 96.94 92 TYR A O 1
ATOM 747 N N . LEU A 1 93 ? 2.641 -11.640 -4.232 1.00 97.56 93 LEU A N 1
ATOM 748 C CA . LEU A 1 93 ? 2.376 -12.441 -5.433 1.00 97.56 93 LEU A CA 1
ATOM 749 C C . LEU A 1 93 ? 2.907 -11.790 -6.721 1.00 97.56 93 LEU A C 1
ATOM 751 O O . LEU A 1 93 ? 2.779 -12.377 -7.796 1.00 97.56 93 LEU A O 1
ATOM 755 N N . ALA A 1 94 ? 3.478 -10.586 -6.640 1.00 96.94 94 ALA A N 1
ATOM 756 C CA . ALA A 1 94 ? 4.064 -9.925 -7.795 1.00 96.94 94 ALA A CA 1
ATOM 757 C C . ALA A 1 94 ? 5.367 -10.600 -8.269 1.00 96.94 94 ALA A C 1
ATOM 759 O O . ALA A 1 94 ? 5.988 -11.362 -7.524 1.00 96.94 94 ALA A O 1
ATOM 760 N N . PRO A 1 95 ? 5.800 -10.332 -9.515 1.00 96.31 95 PRO A N 1
ATOM 761 C CA . PRO A 1 95 ? 7.033 -10.890 -10.063 1.00 96.31 95 PRO A CA 1
ATOM 762 C C . PRO A 1 95 ? 8.257 -10.607 -9.182 1.00 96.31 95 PRO A C 1
ATOM 764 O O . PRO A 1 95 ? 8.419 -9.505 -8.662 1.00 96.31 95 PRO A O 1
ATOM 767 N N . SER A 1 96 ? 9.149 -11.591 -9.049 1.00 95.38 96 SER A N 1
ATOM 768 C CA . SER A 1 96 ? 10.300 -11.515 -8.137 1.00 95.38 96 SER A CA 1
ATOM 769 C C . SER A 1 96 ? 11.272 -10.380 -8.463 1.00 95.38 96 SER A C 1
ATOM 771 O O . SER A 1 96 ? 11.792 -9.770 -7.536 1.00 95.38 96 SER A O 1
ATOM 773 N N . GLY A 1 97 ? 11.488 -10.062 -9.745 1.00 94.94 97 GLY A N 1
ATOM 774 C CA . GLY A 1 97 ? 12.320 -8.924 -10.152 1.00 94.94 97 GLY A CA 1
ATOM 775 C C . GLY A 1 97 ? 11.737 -7.584 -9.696 1.00 94.94 97 GLY A C 1
ATOM 776 O O . GLY A 1 97 ? 12.450 -6.761 -9.133 1.00 94.94 97 GLY A O 1
ATOM 777 N N . PHE A 1 98 ? 10.419 -7.405 -9.838 1.00 96.44 98 PHE A N 1
ATOM 778 C CA . PHE A 1 98 ? 9.726 -6.224 -9.319 1.00 96.44 98 PHE A CA 1
ATOM 779 C C . PHE A 1 98 ? 9.787 -6.149 -7.793 1.00 96.44 98 PHE A C 1
ATOM 781 O O . PHE A 1 98 ? 10.071 -5.091 -7.246 1.00 96.44 98 PHE A O 1
ATOM 788 N N . LEU A 1 99 ? 9.539 -7.267 -7.102 1.00 96.88 99 LEU A N 1
ATOM 789 C CA . LEU A 1 99 ? 9.610 -7.315 -5.641 1.00 96.88 99 LEU A CA 1
ATOM 790 C C . LEU A 1 99 ? 11.013 -7.013 -5.121 1.00 96.88 99 LEU A C 1
ATOM 792 O O . LEU A 1 99 ? 11.136 -6.332 -4.112 1.00 96.88 99 LEU A O 1
ATOM 796 N N . TYR A 1 100 ? 12.053 -7.504 -5.796 1.00 95.75 100 TYR A N 1
ATOM 797 C CA . TYR A 1 100 ? 13.434 -7.230 -5.418 1.00 95.75 100 TYR A CA 1
ATOM 798 C C . TYR A 1 100 ? 13.731 -5.728 -5.423 1.00 95.75 100 TYR A C 1
ATOM 800 O O . TYR A 1 100 ? 14.254 -5.224 -4.439 1.00 95.75 100 TYR A O 1
ATOM 808 N N . TRP A 1 101 ? 13.320 -5.019 -6.476 1.00 95.94 101 TRP A N 1
ATOM 809 C CA . TRP A 1 101 ? 13.429 -3.562 -6.546 1.00 95.94 101 TRP A CA 1
ATOM 810 C C . TRP A 1 101 ? 12.509 -2.839 -5.558 1.00 95.94 101 TRP A C 1
ATOM 812 O O . TRP A 1 101 ? 12.897 -1.858 -4.947 1.00 95.94 101 TRP A O 1
ATOM 822 N N . PHE A 1 102 ? 11.271 -3.298 -5.390 1.00 95.31 102 PHE A N 1
ATOM 823 C CA . PHE A 1 102 ? 10.303 -2.597 -4.548 1.00 95.31 102 PHE A CA 1
ATOM 824 C C . PHE A 1 102 ? 10.703 -2.569 -3.062 1.00 95.31 102 PHE A C 1
ATOM 8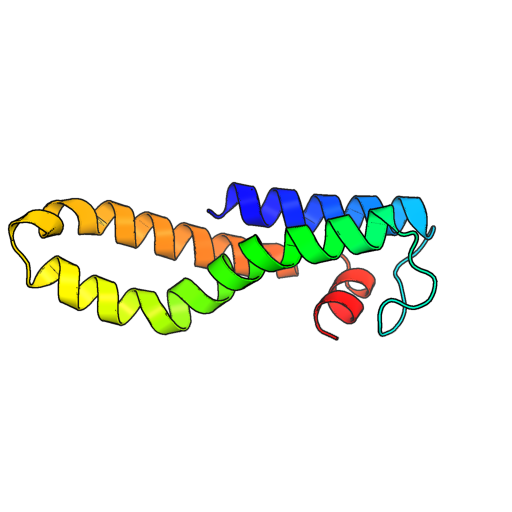26 O O . PHE A 1 102 ? 10.285 -1.679 -2.324 1.00 95.31 102 PHE A O 1
ATOM 833 N N . TRP A 1 103 ? 11.460 -3.574 -2.617 1.00 93.12 103 TRP A N 1
ATOM 834 C CA . TRP A 1 103 ? 11.958 -3.685 -1.245 1.00 93.12 103 TRP A CA 1
ATOM 835 C C . TRP A 1 103 ? 13.367 -3.106 -1.042 1.00 93.12 103 TRP A C 1
ATOM 837 O O . TRP A 1 103 ? 13.873 -3.196 0.079 1.00 93.12 103 TRP A O 1
ATOM 847 N N . ASP A 1 104 ? 13.976 -2.556 -2.093 1.00 89.50 104 ASP A N 1
ATOM 848 C CA . ASP A 1 104 ? 15.228 -1.789 -2.044 1.00 89.50 104 ASP A CA 1
ATOM 849 C C . ASP A 1 104 ? 14.992 -0.370 -1.492 1.00 89.50 104 ASP A C 1
ATOM 851 O O . ASP A 1 104 ? 15.731 0.031 -0.561 1.00 89.50 104 ASP A O 1
#

pLDDT: mean 95.95, std 2.12, range [88.0, 98.44]

Sequence (104 aa):
PGLINLSAFYSLALHMYLSLGDWPGIGTEGFPDSLYVHYALMTYPFFISFFFPLILFGPLWILFYLIRPIRPWLDKLASTGVSCVVSTLLTYLAPSGFLYWFWD

Radius of gyration: 16.67 Å; Cα contacts (8 Å, |Δi|>4): 92; chains: 1; bounding box: 39×24×47 Å

Solvent-accessible surface area (backbone atoms only — not comparable to full-atom values): 5786 Å² total; per-residue (Å²): 108,19,69,60,27,43,52,40,51,53,48,44,54,49,51,44,36,71,73,65,75,45,66,65,65,80,80,70,83,89,57,53,69,71,55,50,50,47,49,63,60,34,49,53,48,44,50,49,28,56,45,38,56,77,65,47,42,62,60,49,48,53,52,27,67,70,38,72,92,49,33,87,48,45,66,58,51,49,53,49,41,49,34,13,50,53,31,54,59,59,56,73,74,53,60,67,51,51,50,57,37,75,74,103

Secondary structure (DSSP, 8-state):
-HHHHHHHHHHHHHHHHHHHSS---SSSTT--HHHHHHHHHHHHHHHHHHHIIIIIHHHHHHHHHH-TTTGGGHHHHHHHHHHHHHHHHHHTTS-HHHHHHHT-